Protein AF-A0A954ZUQ9-F1 (afdb_monomer_lite)

Sequence (130 aa):
MTDVESPVKQCQLCGYDMTDRDGGETCPECGSALDTRPDDQRYLQAGFIAKVLLVWAIALQILLPPVAILLAFAAAFQLAKRHDTSQYRLSYRARRDRKHANYLAFIWFVIFVAMVVISEMWPNWQFWLD

Radius of gyration: 20.44 Å; chains: 1; bounding box: 51×24×58 Å

Structure (mmCIF, N/CA/C/O backbone):
data_AF-A0A954ZUQ9-F1
#
_entry.id   AF-A0A954ZUQ9-F1
#
loop_
_atom_site.group_PDB
_atom_site.id
_atom_site.type_symbol
_atom_site.label_atom_id
_atom_site.label_alt_id
_atom_site.label_comp_id
_atom_site.label_asym_id
_atom_site.label_entity_id
_atom_site.label_seq_id
_atom_site.pdbx_PDB_ins_code
_atom_site.Cartn_x
_atom_site.Cartn_y
_atom_site.Cartn_z
_atom_site.occupancy
_atom_site.B_iso_or_equiv
_atom_site.auth_seq_id
_atom_site.auth_comp_id
_atom_site.auth_asym_id
_atom_site.auth_atom_id
_atom_site.pdbx_PDB_model_num
ATOM 1 N N . MET A 1 1 ? -5.764 15.227 31.696 1.00 36.53 1 MET A N 1
ATOM 2 C CA . MET A 1 1 ? -6.942 15.431 30.832 1.00 36.53 1 MET A CA 1
ATOM 3 C C . MET A 1 1 ? -6.968 14.274 29.862 1.00 36.53 1 MET A C 1
ATOM 5 O O . MET A 1 1 ? -6.094 14.192 29.017 1.00 36.53 1 MET A O 1
ATOM 9 N N . THR A 1 2 ? -7.847 13.304 30.095 1.00 42.28 2 THR A N 1
ATOM 10 C CA . THR A 1 2 ? -8.118 12.241 29.127 1.00 42.28 2 THR A CA 1
ATOM 11 C C . THR A 1 2 ? -8.885 12.883 27.983 1.00 42.28 2 THR A C 1
ATOM 13 O O . THR A 1 2 ? -10.032 13.283 28.186 1.00 42.28 2 THR A O 1
ATOM 16 N N . ASP A 1 3 ? -8.243 13.050 26.829 1.00 45.09 3 ASP A N 1
ATOM 17 C CA . ASP A 1 3 ? -8.946 13.371 25.593 1.00 45.09 3 ASP A CA 1
ATOM 18 C C . ASP A 1 3 ? -9.994 12.276 25.386 1.00 45.09 3 ASP A C 1
ATOM 20 O O . ASP A 1 3 ? -9.664 11.117 25.132 1.00 45.09 3 ASP A O 1
ATOM 24 N N . VAL A 1 4 ? -11.265 12.617 25.600 1.00 55.81 4 VAL A N 1
ATOM 25 C CA . VAL A 1 4 ? -12.377 11.758 25.202 1.00 55.81 4 VAL A CA 1
ATOM 26 C C . VAL A 1 4 ? -12.394 11.839 23.684 1.00 55.81 4 VAL A C 1
ATOM 28 O O . VAL A 1 4 ? -12.982 12.750 23.106 1.00 55.81 4 VAL A O 1
ATOM 31 N N . GLU A 1 5 ? -11.633 10.948 23.052 1.00 56.12 5 GLU A N 1
ATOM 32 C CA . GLU A 1 5 ? -11.598 10.794 21.606 1.00 56.12 5 GLU A CA 1
ATOM 33 C C . GLU A 1 5 ? -13.044 10.581 21.145 1.00 56.12 5 GLU A C 1
ATOM 35 O O . GLU A 1 5 ? -13.707 9.622 21.544 1.00 56.12 5 GLU A O 1
ATOM 40 N N . SER A 1 6 ? -13.575 11.565 20.413 1.00 62.16 6 SER A N 1
ATOM 41 C CA . SER A 1 6 ? -14.966 11.561 19.960 1.00 62.16 6 SER A CA 1
ATOM 42 C C . SER A 1 6 ? -15.249 10.246 19.225 1.00 62.16 6 SER A C 1
ATOM 44 O O . SER A 1 6 ? -14.444 9.861 18.369 1.00 62.16 6 SER A O 1
ATOM 46 N N . PRO A 1 7 ? -16.352 9.539 19.541 1.00 64.75 7 PRO A N 1
ATOM 47 C CA . PRO A 1 7 ? -16.636 8.244 18.941 1.00 64.75 7 PRO A CA 1
ATOM 48 C C . PRO A 1 7 ? -16.678 8.382 17.423 1.00 64.75 7 PRO A C 1
ATOM 50 O O . PRO A 1 7 ? -17.323 9.285 16.881 1.00 64.75 7 PRO A O 1
ATOM 53 N N . VAL A 1 8 ? -15.971 7.493 16.722 1.00 68.75 8 VAL A N 1
ATOM 54 C CA . VAL A 1 8 ? -15.874 7.611 15.271 1.00 68.75 8 VAL A CA 1
ATOM 55 C C . VAL A 1 8 ? -17.210 7.248 14.634 1.00 68.75 8 VAL A C 1
ATOM 57 O O . VAL A 1 8 ? -17.636 6.097 14.619 1.00 68.75 8 VAL A O 1
ATOM 60 N N . LYS A 1 9 ? -17.851 8.257 14.054 1.00 79.12 9 LYS A N 1
ATOM 61 C CA . LYS A 1 9 ? -19.208 8.204 13.505 1.00 79.12 9 LYS A CA 1
ATOM 62 C C . LYS A 1 9 ? -19.273 7.778 12.032 1.00 79.12 9 LYS A C 1
ATOM 64 O O . LYS A 1 9 ? -20.207 8.121 11.330 1.00 79.12 9 LYS A O 1
ATOM 69 N N . GLN A 1 10 ? -18.292 7.029 11.532 1.00 85.12 10 GLN A N 1
ATOM 70 C CA . GLN A 1 10 ? -18.301 6.501 10.158 1.00 85.12 10 GLN A CA 1
ATOM 71 C C . GLN A 1 10 ? -18.295 4.979 10.146 1.00 85.12 10 GLN A C 1
ATOM 73 O O . GLN A 1 10 ? -17.545 4.341 10.894 1.00 85.12 10 GLN A O 1
ATOM 78 N N . CYS A 1 11 ? -19.066 4.398 9.225 1.00 85.56 11 CYS A N 1
ATOM 79 C CA . CYS A 1 11 ? -19.059 2.964 8.992 1.00 85.56 11 CYS A CA 1
ATOM 80 C C . CYS A 1 11 ? -17.670 2.486 8.534 1.00 85.56 11 CYS A C 1
ATOM 82 O O . CYS A 1 11 ? -17.134 2.918 7.514 1.00 85.56 11 CYS A O 1
ATOM 84 N N . GLN A 1 12 ? -17.116 1.517 9.257 1.00 84.38 12 GLN A N 1
ATOM 85 C CA . GLN A 1 12 ? -15.822 0.887 8.974 1.00 84.38 12 GLN A CA 1
ATOM 86 C C . GLN A 1 12 ? -15.745 0.131 7.633 1.00 84.38 12 GLN A C 1
ATOM 88 O O . GLN A 1 12 ? -14.654 -0.109 7.114 1.00 84.38 12 GLN A O 1
ATOM 93 N N . LEU A 1 13 ? -16.889 -0.262 7.062 1.00 84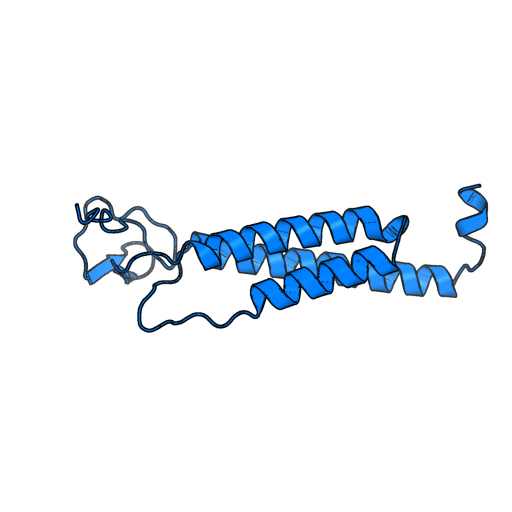.75 13 LEU A N 1
ATOM 94 C CA . LEU A 1 13 ? -16.955 -1.098 5.860 1.00 84.75 13 LEU A CA 1
ATOM 95 C C . LEU A 1 13 ? -17.196 -0.305 4.576 1.00 84.75 13 LEU A C 1
ATOM 97 O O . LEU A 1 13 ? -16.467 -0.520 3.608 1.00 84.75 13 LEU A O 1
ATOM 101 N N . CYS A 1 14 ? -18.192 0.582 4.560 1.00 85.56 14 CYS A N 1
ATOM 102 C CA . CYS A 1 14 ? -18.561 1.360 3.372 1.00 85.56 14 CYS A CA 1
ATOM 103 C C . CYS A 1 14 ? -18.183 2.846 3.463 1.00 85.56 14 CYS A C 1
ATOM 105 O O . CYS A 1 14 ? -18.166 3.524 2.440 1.00 85.56 14 CYS A O 1
ATOM 107 N N . GLY A 1 15 ? -17.863 3.356 4.657 1.00 83.38 15 GLY A N 1
ATOM 108 C CA . GLY A 1 15 ? -17.564 4.773 4.868 1.00 83.38 15 GLY A CA 1
ATOM 109 C C . GLY A 1 15 ? -18.792 5.683 4.961 1.00 83.38 15 GLY A C 1
ATOM 110 O O . GLY A 1 15 ? -18.613 6.896 4.961 1.00 83.38 15 GLY A O 1
ATOM 111 N N . TYR A 1 16 ? -20.009 5.126 5.039 1.00 85.38 16 TYR A N 1
ATOM 112 C CA . TYR A 1 16 ? -21.234 5.905 5.248 1.00 85.38 16 TYR A CA 1
ATOM 113 C C . TYR A 1 16 ? -21.173 6.691 6.563 1.00 85.38 16 TYR A C 1
ATOM 115 O O . TYR A 1 16 ? -20.667 6.182 7.573 1.00 85.38 16 TYR A O 1
ATOM 123 N N . ASP A 1 17 ? -21.689 7.917 6.534 1.00 85.62 17 ASP A N 1
ATOM 124 C CA . ASP A 1 17 ? -21.750 8.799 7.694 1.00 85.62 17 ASP A CA 1
ATOM 125 C C . ASP A 1 17 ? -22.881 8.362 8.635 1.00 85.62 17 ASP A C 1
ATOM 127 O O . ASP A 1 17 ? -24.050 8.321 8.270 1.00 85.62 17 ASP A O 1
ATOM 131 N N . MET A 1 18 ? -22.510 7.977 9.848 1.00 83.81 18 MET A N 1
ATOM 132 C CA . MET A 1 18 ? -23.382 7.457 10.900 1.00 83.81 18 MET A CA 1
ATOM 133 C C . MET A 1 18 ? -23.434 8.457 12.065 1.00 83.81 18 MET A C 1
ATOM 135 O O . MET A 1 18 ? -23.588 8.063 13.217 1.00 83.81 18 MET A O 1
ATOM 139 N N . THR A 1 19 ? -23.254 9.752 11.787 1.00 83.94 19 THR A N 1
ATOM 140 C CA . THR A 1 19 ? -23.228 10.815 12.803 1.00 83.94 19 THR A CA 1
ATOM 141 C C . THR A 1 19 ? -24.488 10.895 13.649 1.00 83.94 19 THR A C 1
ATOM 143 O O . THR A 1 19 ? -24.376 11.180 14.845 1.00 83.94 19 THR A O 1
ATOM 146 N N . ASP A 1 20 ? -25.632 10.554 13.067 1.00 82.56 20 ASP A N 1
ATOM 147 C CA . ASP A 1 20 ? -26.941 10.553 13.726 1.00 82.56 20 ASP A CA 1
ATOM 148 C C . ASP A 1 20 ? -27.291 9.216 14.402 1.00 82.56 20 ASP A C 1
ATOM 150 O O . ASP A 1 20 ? -28.422 9.034 14.844 1.00 82.56 20 ASP A O 1
ATOM 154 N N . ARG A 1 21 ? -26.351 8.261 14.454 1.00 77.44 21 ARG A N 1
ATOM 155 C CA . ARG A 1 21 ? -26.581 6.896 14.946 1.00 77.44 21 ARG A CA 1
ATOM 156 C C . ARG A 1 21 ? -25.721 6.556 16.153 1.00 77.44 21 ARG A C 1
ATOM 158 O O . 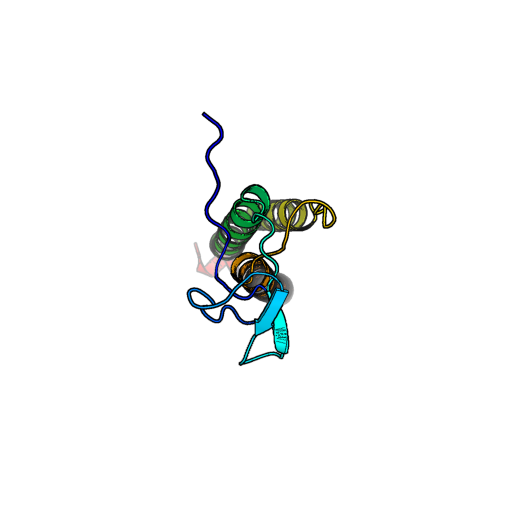ARG A 1 21 ? -24.576 7.001 16.268 1.00 77.44 21 ARG A O 1
ATOM 165 N N . ASP A 1 22 ? -26.269 5.709 17.016 1.00 79.06 22 ASP A N 1
ATOM 166 C CA . ASP A 1 22 ? -25.584 5.224 18.209 1.00 79.06 22 ASP A CA 1
ATOM 167 C C . ASP A 1 22 ? -24.703 3.995 17.926 1.00 79.06 22 ASP A C 1
ATOM 169 O O . ASP A 1 22 ? -24.844 3.275 16.931 1.00 79.06 22 ASP A O 1
ATOM 173 N N . GLY A 1 23 ? -23.738 3.754 18.819 1.00 76.81 23 GLY A N 1
ATOM 174 C CA . GLY A 1 23 ? -22.841 2.601 18.736 1.00 76.81 23 GLY A CA 1
ATOM 175 C C . GLY A 1 23 ? -23.609 1.277 18.735 1.00 76.81 23 GLY A C 1
ATOM 176 O O . GLY A 1 23 ? -24.500 1.069 19.553 1.00 76.81 23 GLY A O 1
ATOM 177 N N . GLY A 1 24 ? -23.251 0.366 17.826 1.00 75.94 24 GLY A N 1
ATOM 178 C CA . GLY A 1 24 ? -23.944 -0.913 17.645 1.00 75.94 24 GLY A CA 1
ATOM 179 C C . GLY A 1 24 ? -25.119 -0.882 16.663 1.00 75.94 24 GLY A C 1
ATOM 180 O O . GLY A 1 24 ? -25.545 -1.952 16.224 1.00 75.94 24 GLY A O 1
ATOM 181 N N . GLU A 1 25 ? -25.597 0.293 16.237 1.00 84.31 25 GLU A N 1
ATOM 182 C CA . GLU A 1 25 ? -26.607 0.365 15.180 1.00 84.31 25 GLU A CA 1
ATOM 183 C C . GLU A 1 25 ? -26.068 -0.156 13.844 1.00 84.31 25 GLU A C 1
ATOM 185 O O . GLU A 1 25 ? -24.890 -0.013 13.504 1.00 84.31 25 GLU A O 1
ATOM 190 N N . THR A 1 26 ? -26.943 -0.777 13.057 1.00 87.75 26 THR A N 1
ATOM 191 C CA . THR A 1 26 ? -26.586 -1.305 11.741 1.00 87.75 26 THR A CA 1
ATOM 192 C C . THR A 1 26 ? -26.465 -0.176 10.726 1.00 87.75 26 THR A C 1
ATOM 194 O O . THR A 1 26 ? -27.238 0.778 10.727 1.00 87.75 26 THR A O 1
ATOM 197 N N . CYS A 1 27 ? -25.478 -0.262 9.839 1.00 87.56 27 CYS A N 1
ATOM 198 C CA . CYS A 1 27 ? -25.320 0.680 8.741 1.00 87.56 27 CYS A CA 1
ATOM 199 C C . CYS A 1 27 ? -26.445 0.488 7.709 1.00 87.56 27 CYS A C 1
ATOM 201 O O . CYS A 1 27 ? -26.680 -0.652 7.308 1.00 87.56 27 CYS A O 1
ATOM 203 N N . PRO A 1 28 ? -27.114 1.556 7.235 1.00 86.25 28 PRO A N 1
ATOM 204 C CA . PRO A 1 28 ? -28.225 1.421 6.289 1.00 86.25 28 PRO A CA 1
ATOM 205 C C . PRO A 1 28 ? -27.773 0.940 4.903 1.00 86.25 28 PRO A C 1
ATOM 207 O O . PRO A 1 28 ? -28.542 0.298 4.201 1.00 86.25 28 PRO A O 1
ATOM 210 N N . GLU A 1 29 ? -26.520 1.211 4.532 1.00 88.44 29 GLU A N 1
ATOM 211 C CA . GLU A 1 29 ? -25.957 0.850 3.225 1.00 88.44 29 GLU A CA 1
ATOM 212 C C . GLU A 1 29 ? -25.492 -0.609 3.158 1.00 88.44 29 GLU A C 1
ATOM 214 O O . GLU A 1 29 ? -25.708 -1.303 2.169 1.00 88.44 29 GLU A O 1
ATOM 219 N N . CYS A 1 30 ? -24.806 -1.089 4.200 1.00 87.75 30 CYS A N 1
ATOM 220 C CA . CYS A 1 30 ? -24.137 -2.394 4.171 1.00 87.75 30 CYS A CA 1
ATOM 221 C C . CYS A 1 30 ? -24.557 -3.350 5.294 1.00 87.75 30 CYS A C 1
ATOM 223 O O . CYS A 1 30 ? -24.031 -4.458 5.374 1.00 87.75 30 CYS A O 1
ATOM 225 N N . GLY A 1 31 ? -25.457 -2.929 6.188 1.00 85.88 31 GLY A N 1
ATOM 226 C CA . GLY A 1 31 ? -25.987 -3.740 7.287 1.00 85.88 31 GLY A CA 1
ATOM 227 C C . GLY A 1 31 ? -25.014 -4.006 8.439 1.00 85.88 31 GLY A C 1
ATOM 228 O O . GLY A 1 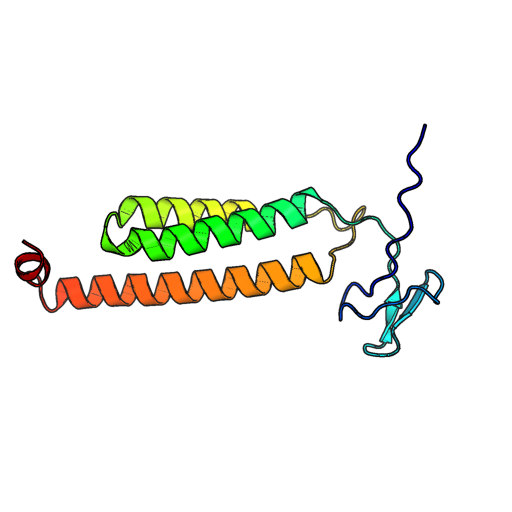31 ? -25.394 -4.627 9.428 1.00 85.88 31 GLY A O 1
ATOM 229 N N . SER A 1 32 ? -23.760 -3.552 8.359 1.00 86.69 32 SER A N 1
ATOM 230 C CA . SER A 1 32 ? -22.771 -3.827 9.404 1.00 86.69 32 SER A CA 1
ATOM 231 C C . SER A 1 32 ? -23.018 -3.008 10.666 1.00 86.69 32 SER A C 1
ATOM 233 O O . SER A 1 32 ? -23.256 -1.806 10.552 1.00 86.69 32 SER A O 1
ATOM 235 N N . ALA A 1 33 ? -22.855 -3.607 11.845 1.00 84.94 33 ALA A N 1
ATOM 236 C CA . ALA A 1 33 ? -22.892 -2.879 13.113 1.00 84.94 33 ALA A CA 1
ATOM 237 C C . ALA A 1 33 ? -21.803 -1.790 13.183 1.00 84.94 33 ALA A C 1
ATOM 239 O O . ALA A 1 33 ? -20.666 -1.996 12.731 1.00 84.94 33 ALA A O 1
ATOM 240 N N . LEU A 1 34 ? -22.162 -0.633 13.743 1.00 82.81 34 LEU A N 1
ATOM 241 C CA . LEU A 1 34 ? -21.248 0.475 13.982 1.00 82.81 34 LEU A CA 1
ATOM 242 C C . LEU A 1 34 ? -20.241 0.097 15.068 1.00 82.81 34 LEU A C 1
ATOM 244 O O . LEU A 1 34 ? -20.607 -0.116 16.222 1.00 82.81 34 LEU A O 1
ATOM 248 N N . ASP A 1 35 ? -18.969 0.055 14.683 1.00 80.94 35 ASP A N 1
ATOM 249 C CA . ASP A 1 35 ? -17.851 -0.102 15.606 1.00 80.94 35 ASP A CA 1
ATOM 250 C C . ASP A 1 35 ? -17.313 1.280 15.987 1.00 80.94 35 ASP A C 1
ATOM 252 O O . ASP A 1 35 ? -16.792 2.015 15.136 1.00 80.94 35 ASP A O 1
ATOM 256 N N . THR A 1 36 ? -17.479 1.620 17.264 1.00 81.50 36 THR A N 1
ATOM 257 C CA . THR A 1 36 ? -17.073 2.893 17.868 1.00 81.50 36 THR A CA 1
ATOM 258 C C . THR A 1 36 ? -15.658 2.858 18.442 1.00 81.50 36 THR A C 1
ATOM 260 O O . THR A 1 36 ? -15.222 3.860 19.010 1.00 81.50 36 THR A O 1
ATOM 263 N N . ARG A 1 37 ? -14.929 1.735 18.318 1.00 82.56 37 ARG A N 1
ATOM 264 C CA . ARG A 1 37 ? -13.528 1.654 18.753 1.00 82.56 37 ARG A CA 1
ATOM 265 C C . ARG A 1 37 ? -12.673 2.714 18.042 1.00 82.56 37 ARG A C 1
ATOM 267 O O . ARG A 1 37 ? -12.962 3.066 16.897 1.00 82.56 37 ARG A O 1
ATOM 274 N N . PRO A 1 38 ? -11.613 3.222 18.687 1.00 81.81 38 PRO A N 1
ATOM 275 C CA . PRO A 1 38 ? -10.730 4.194 18.058 1.00 81.81 38 PRO A CA 1
ATOM 276 C C . PRO A 1 38 ? -9.980 3.580 16.866 1.00 81.81 38 PRO A C 1
ATOM 278 O O . PRO A 1 38 ? -9.705 2.374 16.816 1.00 81.81 38 PRO A O 1
ATOM 281 N N . ASP A 1 39 ? -9.652 4.431 15.894 1.00 80.50 39 ASP A N 1
ATOM 282 C CA . ASP A 1 39 ? -8.837 4.061 14.738 1.00 80.50 39 ASP A CA 1
ATOM 283 C C . ASP A 1 39 ? -7.351 4.089 15.109 1.00 80.50 39 ASP A C 1
ATOM 285 O O . ASP A 1 39 ? -6.858 5.061 15.679 1.00 80.50 39 ASP A O 1
ATOM 289 N N . ASP A 1 40 ? -6.591 3.064 14.721 1.00 83.81 40 ASP A N 1
ATOM 290 C CA . ASP A 1 40 ? -5.141 3.099 14.919 1.00 83.81 40 ASP A CA 1
ATOM 291 C C . ASP A 1 40 ? -4.472 4.019 13.877 1.00 83.81 40 ASP A C 1
ATOM 293 O O . ASP A 1 40 ? -4.303 3.681 12.695 1.00 83.81 40 ASP A O 1
ATOM 297 N N . GLN A 1 41 ? -4.057 5.203 14.335 1.00 83.00 41 GLN A N 1
ATOM 298 C CA . GLN A 1 41 ? -3.367 6.202 13.517 1.00 83.00 41 GLN A CA 1
ATOM 299 C C . GLN A 1 41 ? -2.078 5.671 12.875 1.00 83.00 41 GLN A C 1
ATOM 301 O O . GLN A 1 41 ? -1.727 6.092 11.768 1.00 83.00 41 GLN A O 1
ATOM 306 N N . ARG A 1 42 ? -1.382 4.718 13.511 1.00 82.88 42 ARG A N 1
ATOM 307 C CA . ARG A 1 42 ? -0.146 4.139 12.963 1.00 82.88 42 ARG A CA 1
ATOM 308 C C . ARG A 1 42 ? -0.428 3.360 11.681 1.00 82.88 42 ARG A C 1
ATOM 310 O O . ARG A 1 42 ? 0.384 3.401 10.757 1.00 82.88 42 ARG A O 1
ATOM 317 N N . TYR A 1 43 ? -1.588 2.707 11.577 1.00 78.12 43 TYR A N 1
ATOM 318 C CA . TYR A 1 43 ? -1.993 1.999 10.356 1.00 78.12 43 TYR A CA 1
ATOM 319 C C . TYR A 1 43 ? -2.381 2.937 9.226 1.00 78.12 43 TYR A C 1
ATOM 321 O O . TYR A 1 43 ? -2.042 2.672 8.071 1.00 78.12 43 TYR A O 1
ATOM 329 N N . LEU A 1 44 ? -3.054 4.042 9.549 1.00 83.38 44 LEU A N 1
ATOM 330 C CA . LEU A 1 44 ? -3.354 5.087 8.572 1.00 83.38 44 LEU A CA 1
ATOM 331 C C . LEU A 1 44 ? -2.061 5.672 7.991 1.00 83.38 44 LEU A C 1
ATOM 333 O O . LEU A 1 44 ? -1.915 5.766 6.770 1.00 83.38 44 LEU A O 1
ATOM 337 N N . GLN A 1 45 ? -1.089 5.982 8.852 1.00 87.12 45 GLN A N 1
ATOM 338 C CA . GLN A 1 45 ? 0.224 6.468 8.428 1.00 87.12 45 GLN A CA 1
ATOM 339 C C . GLN A 1 45 ? 0.985 5.424 7.602 1.00 87.12 45 GLN A C 1
ATOM 341 O O . GLN A 1 45 ? 1.522 5.762 6.549 1.00 87.12 45 GLN A O 1
ATOM 346 N N . ALA A 1 46 ? 0.989 4.152 8.015 1.00 86.75 46 ALA A N 1
ATOM 347 C CA . ALA A 1 46 ? 1.649 3.080 7.269 1.00 86.75 46 ALA A CA 1
ATOM 348 C C . ALA A 1 46 ? 1.064 2.906 5.856 1.00 86.75 46 ALA A C 1
ATOM 350 O O . ALA A 1 46 ? 1.821 2.760 4.896 1.00 86.75 46 ALA A O 1
ATOM 351 N N . GLY A 1 47 ? -0.265 2.975 5.709 1.00 85.75 47 GLY A N 1
ATOM 352 C CA . GLY A 1 47 ? -0.934 2.914 4.407 1.00 85.75 47 GLY A CA 1
ATOM 353 C C . GLY A 1 47 ? -0.574 4.091 3.498 1.00 85.75 47 GLY A C 1
ATOM 354 O O . GLY A 1 47 ? -0.300 3.894 2.314 1.00 85.75 47 GLY A O 1
ATOM 355 N N . PHE A 1 48 ? -0.517 5.307 4.047 1.00 88.88 48 PHE A N 1
ATOM 356 C CA . PHE A 1 48 ? -0.098 6.495 3.302 1.00 88.88 48 PHE A CA 1
ATOM 357 C C . PHE A 1 48 ? 1.371 6.410 2.864 1.00 88.88 48 PHE A C 1
ATOM 359 O O . PHE A 1 48 ? 1.668 6.577 1.681 1.00 88.88 48 PHE A O 1
ATOM 366 N N . ILE A 1 49 ? 2.276 6.072 3.787 1.00 90.62 49 ILE A N 1
ATOM 367 C CA . ILE A 1 49 ? 3.710 5.920 3.507 1.00 90.62 49 ILE A CA 1
ATOM 368 C C . ILE A 1 49 ? 3.937 4.846 2.440 1.00 90.62 49 ILE A C 1
ATOM 370 O O . ILE A 1 49 ? 4.680 5.084 1.492 1.00 90.62 49 ILE A O 1
ATOM 374 N N . ALA A 1 50 ? 3.268 3.693 2.538 1.00 90.69 50 ALA A N 1
ATOM 375 C CA . ALA A 1 50 ? 3.407 2.619 1.557 1.00 90.69 50 ALA A CA 1
ATOM 376 C C . ALA A 1 50 ? 3.015 3.063 0.138 1.00 90.69 50 ALA A C 1
ATOM 378 O O . ALA A 1 50 ? 3.717 2.741 -0.818 1.00 90.69 50 ALA A O 1
ATOM 379 N N . LYS A 1 51 ? 1.940 3.849 -0.015 1.00 91.00 51 LYS A N 1
ATOM 380 C CA . LYS A 1 51 ? 1.571 4.422 -1.320 1.00 91.00 51 LYS A CA 1
ATOM 381 C C . LYS A 1 51 ? 2.639 5.363 -1.853 1.00 91.00 51 LYS A C 1
ATOM 383 O O . LYS A 1 51 ? 2.993 5.262 -3.021 1.00 91.00 51 LYS A O 1
ATOM 388 N N . VAL A 1 52 ? 3.137 6.269 -1.011 1.00 93.06 52 VAL A N 1
ATOM 389 C CA . VAL A 1 52 ? 4.175 7.232 -1.402 1.00 93.06 52 VAL A CA 1
ATOM 390 C C . VAL A 1 52 ? 5.433 6.493 -1.859 1.00 93.06 52 VAL A C 1
ATOM 392 O O . VAL A 1 52 ? 5.958 6.799 -2.925 1.00 93.06 52 VAL A O 1
ATOM 395 N N . LEU A 1 53 ? 5.866 5.473 -1.113 1.00 92.44 53 LEU A N 1
ATOM 396 C CA . LEU A 1 53 ? 7.005 4.629 -1.483 1.00 92.44 53 LEU A CA 1
ATOM 397 C C . LEU A 1 53 ? 6.793 3.923 -2.828 1.00 92.44 53 LEU A C 1
ATOM 399 O O . LEU A 1 53 ? 7.704 3.914 -3.646 1.00 92.44 53 LEU A O 1
ATOM 403 N N . LEU A 1 54 ? 5.600 3.378 -3.087 1.00 91.94 54 LEU A N 1
ATOM 404 C CA . LEU A 1 54 ? 5.289 2.721 -4.363 1.00 91.94 54 LEU A CA 1
ATOM 405 C C . LEU A 1 54 ? 5.240 3.700 -5.541 1.00 91.94 54 LEU A C 1
ATOM 407 O O . LEU A 1 54 ? 5.720 3.372 -6.621 1.00 91.94 54 LEU A O 1
ATOM 411 N N . VAL A 1 55 ? 4.708 4.910 -5.346 1.00 94.00 55 VAL A N 1
ATOM 412 C CA . VAL A 1 55 ? 4.739 5.960 -6.378 1.00 94.00 55 VAL A CA 1
ATOM 413 C C . VAL A 1 55 ? 6.184 6.328 -6.718 1.00 94.00 55 VAL A C 1
ATOM 415 O O . VAL A 1 55 ? 6.540 6.386 -7.894 1.00 94.00 55 VAL A O 1
ATOM 418 N N . TRP A 1 56 ? 7.036 6.501 -5.704 1.00 93.62 56 TRP A N 1
ATOM 419 C CA . TRP A 1 56 ? 8.465 6.739 -5.913 1.00 93.62 56 TRP A CA 1
ATOM 420 C C . TRP A 1 56 ? 9.172 5.552 -6.571 1.00 93.62 56 TRP A C 1
ATOM 422 O O . TRP A 1 56 ? 10.007 5.767 -7.445 1.00 93.62 56 TRP A O 1
ATOM 432 N N . ALA A 1 57 ? 8.815 4.316 -6.214 1.00 91.88 57 ALA A N 1
ATOM 433 C CA . ALA A 1 57 ? 9.356 3.118 -6.849 1.00 91.88 57 ALA A CA 1
ATOM 434 C C . ALA A 1 57 ? 9.035 3.086 -8.350 1.00 91.88 57 ALA A C 1
ATOM 436 O O . ALA A 1 57 ? 9.922 2.822 -9.152 1.00 91.88 57 ALA A O 1
ATOM 437 N N . ILE A 1 58 ? 7.800 3.419 -8.744 1.00 91.81 58 ILE A N 1
ATOM 438 C CA . ILE A 1 58 ? 7.397 3.507 -10.157 1.00 91.81 58 ILE A CA 1
ATOM 439 C C . ILE A 1 58 ? 8.181 4.607 -10.882 1.00 91.81 58 ILE A C 1
ATOM 441 O O . ILE A 1 58 ? 8.717 4.358 -11.959 1.00 91.81 58 ILE A O 1
ATOM 445 N N . ALA A 1 59 ? 8.284 5.802 -10.294 1.00 91.94 59 ALA A N 1
ATOM 446 C CA . ALA A 1 59 ? 8.976 6.931 -10.916 1.00 91.94 59 ALA A CA 1
ATOM 447 C C . ALA A 1 59 ? 10.484 6.680 -11.099 1.00 91.94 59 ALA A C 1
ATOM 449 O O . ALA A 1 59 ? 11.057 7.037 -12.126 1.00 91.94 59 ALA A O 1
ATOM 450 N N . LEU A 1 60 ? 11.129 6.048 -10.114 1.00 91.69 60 LEU A N 1
ATOM 451 C CA . LEU A 1 60 ? 12.571 5.794 -10.121 1.00 91.69 60 LEU A CA 1
ATOM 452 C C . LEU A 1 60 ? 12.964 4.501 -10.840 1.00 91.69 60 LEU A C 1
ATOM 454 O O . LEU A 1 60 ? 14.152 4.294 -11.069 1.00 91.69 60 LEU A O 1
ATOM 458 N N . GLN A 1 61 ? 12.007 3.652 -11.223 1.00 88.25 61 GLN A N 1
ATOM 459 C CA . GLN A 1 61 ? 12.272 2.355 -11.853 1.00 88.25 61 GLN A CA 1
ATOM 460 C C . GLN A 1 61 ? 13.143 2.466 -13.112 1.00 88.25 61 GLN A C 1
ATOM 462 O O . GLN A 1 61 ? 13.961 1.583 -13.359 1.00 88.25 61 GLN A O 1
ATOM 467 N N . ILE A 1 62 ? 12.981 3.546 -13.884 1.00 85.12 62 ILE A N 1
ATOM 468 C CA . ILE A 1 62 ? 13.709 3.767 -15.141 1.00 85.12 62 ILE A CA 1
ATOM 469 C C . ILE A 1 62 ? 15.146 4.235 -14.883 1.00 85.12 62 ILE A C 1
ATOM 471 O O . ILE A 1 62 ? 16.072 3.772 -15.538 1.00 85.12 62 ILE A O 1
ATOM 475 N N . LEU A 1 63 ? 15.331 5.141 -13.920 1.00 87.25 63 LEU A N 1
ATOM 476 C CA . LEU A 1 63 ? 16.623 5.768 -13.625 1.00 87.25 63 LEU A CA 1
ATOM 477 C C . LEU A 1 63 ? 17.503 4.894 -12.726 1.00 87.25 63 LEU A C 1
ATOM 479 O O . LEU A 1 63 ? 18.710 4.813 -12.919 1.00 87.25 63 LEU A O 1
ATOM 483 N N . LEU A 1 64 ? 16.905 4.274 -11.707 1.00 89.44 64 LEU A N 1
ATOM 484 C CA . LEU A 1 64 ? 17.604 3.559 -10.640 1.00 89.44 64 LEU A CA 1
ATOM 485 C C . LEU A 1 64 ? 16.815 2.297 -10.233 1.00 89.44 64 LEU A C 1
ATOM 487 O O . LEU A 1 64 ? 16.226 2.257 -9.144 1.00 89.44 64 LEU A O 1
ATOM 491 N N . PRO A 1 65 ? 16.833 1.229 -11.057 1.00 86.81 65 PRO A N 1
ATOM 492 C CA . PRO A 1 65 ? 16.120 -0.017 -10.767 1.00 86.81 65 PRO A CA 1
ATOM 493 C C . PRO A 1 65 ? 16.400 -0.611 -9.370 1.00 86.81 65 PRO A C 1
ATOM 495 O O . PRO A 1 65 ? 15.443 -1.014 -8.703 1.00 86.81 65 PRO A O 1
ATOM 498 N N . PRO A 1 66 ? 17.652 -0.631 -8.852 1.00 90.38 66 PRO A N 1
ATOM 499 C CA . PRO A 1 66 ? 17.925 -1.167 -7.516 1.00 90.38 66 PRO A CA 1
ATOM 500 C C . PRO A 1 66 ? 17.221 -0.381 -6.405 1.00 90.38 66 PRO A C 1
ATOM 502 O O . PRO A 1 66 ? 16.726 -0.965 -5.441 1.00 90.38 66 PRO A O 1
ATOM 505 N N . VAL A 1 67 ? 17.137 0.945 -6.548 1.00 91.62 67 VAL A N 1
ATOM 506 C CA . VAL A 1 67 ? 16.482 1.821 -5.566 1.00 91.62 67 VAL A CA 1
ATOM 507 C C . VAL A 1 67 ? 14.973 1.586 -5.574 1.00 91.62 67 VAL A C 1
ATOM 509 O O . VAL A 1 67 ? 14.367 1.477 -4.509 1.00 91.62 67 VAL A O 1
ATOM 512 N N . ALA A 1 68 ? 14.369 1.435 -6.754 1.00 90.50 68 ALA A N 1
ATOM 513 C CA . ALA A 1 68 ? 12.945 1.136 -6.884 1.00 90.50 68 ALA A CA 1
ATOM 514 C C . ALA A 1 68 ? 12.554 -0.185 -6.196 1.00 90.50 68 ALA A C 1
ATOM 516 O O . ALA A 1 68 ? 11.558 -0.229 -5.472 1.00 90.50 68 ALA A O 1
ATOM 517 N N . ILE A 1 69 ? 13.378 -1.231 -6.336 1.00 91.12 69 ILE A N 1
ATOM 518 C CA . ILE A 1 69 ? 13.173 -2.517 -5.653 1.00 91.12 69 ILE A CA 1
ATOM 519 C C . ILE A 1 69 ? 13.190 -2.334 -4.128 1.00 91.12 69 ILE A C 1
ATOM 521 O O . ILE A 1 69 ? 12.285 -2.810 -3.440 1.00 91.12 69 ILE A O 1
ATOM 525 N N . LEU A 1 70 ? 14.174 -1.607 -3.585 1.00 94.25 70 LEU A N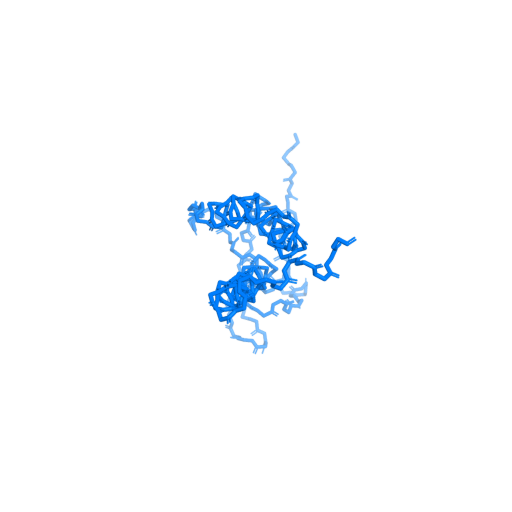 1
ATOM 526 C CA . LEU A 1 70 ? 14.260 -1.345 -2.142 1.00 94.25 70 LEU A CA 1
ATOM 527 C C . LEU A 1 70 ? 13.028 -0.594 -1.614 1.00 94.25 70 LEU A C 1
ATOM 529 O O . LEU A 1 70 ? 12.510 -0.933 -0.548 1.00 94.25 70 LEU A O 1
ATOM 533 N N . LEU A 1 71 ? 12.524 0.386 -2.368 1.00 93.06 71 LEU A N 1
ATOM 534 C CA . LEU A 1 71 ? 11.312 1.130 -2.014 1.00 93.06 71 LEU A CA 1
ATOM 535 C C . LEU A 1 71 ? 10.065 0.234 -2.012 1.00 93.06 71 LEU A C 1
ATOM 537 O O . LEU A 1 71 ? 9.250 0.326 -1.090 1.00 93.06 71 LEU A O 1
ATOM 541 N N . ALA A 1 72 ? 9.935 -0.666 -2.990 1.00 91.62 72 ALA A N 1
ATOM 542 C CA . ALA A 1 72 ? 8.838 -1.630 -3.046 1.00 91.62 72 ALA A CA 1
ATOM 543 C C . ALA A 1 72 ? 8.868 -2.601 -1.849 1.00 91.62 72 ALA A C 1
ATOM 545 O O . ALA A 1 72 ? 7.836 -2.825 -1.208 1.00 91.62 72 ALA A O 1
ATOM 546 N N . PHE A 1 73 ? 10.049 -3.109 -1.473 1.00 93.19 73 PHE A N 1
ATOM 547 C CA . PHE A 1 73 ? 10.208 -3.941 -0.274 1.00 93.19 73 PHE A CA 1
ATOM 548 C C . PHE A 1 73 ? 9.889 -3.176 1.016 1.00 93.19 73 PHE A C 1
ATOM 550 O O . PHE A 1 73 ? 9.189 -3.703 1.884 1.00 93.19 73 PHE A O 1
ATOM 557 N N . ALA A 1 74 ? 10.340 -1.925 1.140 1.00 92.62 74 ALA A N 1
ATOM 558 C CA . ALA A 1 74 ? 10.019 -1.081 2.289 1.00 92.62 74 ALA A CA 1
ATOM 559 C C . ALA A 1 74 ? 8.503 -0.839 2.415 1.00 92.62 74 ALA A C 1
ATOM 561 O O . ALA A 1 74 ? 7.952 -0.907 3.518 1.00 92.62 74 ALA A O 1
ATOM 562 N N . ALA A 1 75 ? 7.809 -0.624 1.292 1.00 91.88 75 ALA A N 1
ATOM 563 C CA . ALA A 1 75 ? 6.354 -0.493 1.262 1.00 91.88 75 ALA A CA 1
ATOM 564 C C . ALA A 1 75 ? 5.653 -1.787 1.710 1.00 91.88 75 ALA A C 1
ATOM 566 O O . ALA A 1 75 ? 4.748 -1.739 2.548 1.00 91.88 75 ALA A O 1
ATOM 567 N N . ALA A 1 76 ? 6.100 -2.945 1.213 1.00 89.94 76 ALA A N 1
ATOM 568 C CA . ALA A 1 76 ? 5.564 -4.246 1.609 1.00 89.94 76 ALA A CA 1
ATOM 569 C C . ALA A 1 76 ? 5.763 -4.513 3.110 1.00 89.94 76 ALA A C 1
ATOM 571 O O . ALA A 1 76 ? 4.827 -4.929 3.792 1.00 89.94 76 ALA A O 1
ATOM 572 N N . PHE A 1 77 ? 6.944 -4.199 3.650 1.00 91.38 77 PHE A N 1
ATOM 573 C CA . PHE A 1 77 ? 7.239 -4.357 5.075 1.00 91.38 77 PHE A CA 1
ATOM 574 C C . PHE A 1 77 ? 6.332 -3.488 5.959 1.00 91.38 77 PHE A C 1
ATOM 576 O O . PHE A 1 77 ? 5.824 -3.953 6.980 1.00 91.38 77 PHE A O 1
ATOM 583 N N . GLN A 1 78 ? 6.068 -2.242 5.552 1.00 88.62 78 GLN A N 1
ATOM 584 C CA . GLN A 1 78 ? 5.138 -1.362 6.270 1.00 88.62 78 GLN A CA 1
ATOM 585 C C . GLN A 1 78 ? 3.703 -1.902 6.248 1.00 88.62 78 GLN A C 1
ATOM 587 O O . GLN A 1 78 ? 3.014 -1.852 7.266 1.00 88.62 78 GLN A O 1
ATOM 592 N N . LEU A 1 79 ? 3.257 -2.459 5.118 1.00 86.06 79 LEU A N 1
ATOM 593 C CA . LEU A 1 79 ? 1.925 -3.059 4.992 1.00 86.06 79 LEU A CA 1
ATOM 594 C C . LEU A 1 79 ? 1.779 -4.368 5.783 1.00 86.06 79 LEU A C 1
ATOM 596 O O . LEU A 1 79 ? 0.672 -4.663 6.246 1.00 86.06 79 LEU A O 1
ATOM 600 N N . ALA A 1 80 ? 2.877 -5.114 5.948 1.00 85.44 80 ALA A N 1
ATOM 601 C CA . ALA A 1 80 ? 2.933 -6.408 6.626 1.00 85.44 80 ALA A CA 1
ATOM 602 C C . ALA A 1 80 ? 2.929 -6.319 8.163 1.00 85.44 80 ALA A C 1
ATOM 604 O O . ALA A 1 80 ? 2.728 -7.339 8.829 1.00 85.44 80 ALA A O 1
ATOM 605 N N . LYS A 1 81 ? 3.126 -5.128 8.750 1.00 83.44 81 LYS A N 1
ATOM 606 C CA . LYS A 1 81 ? 3.027 -4.942 10.207 1.00 83.44 81 LYS A CA 1
ATOM 607 C C . LYS A 1 81 ? 1.661 -5.424 10.722 1.00 83.44 81 LYS A C 1
ATOM 609 O O . LYS A 1 81 ? 0.611 -5.086 10.168 1.00 83.44 81 LYS A O 1
ATOM 614 N N . ARG A 1 82 ? 1.693 -6.270 11.761 1.00 73.75 82 ARG A N 1
ATOM 615 C CA . ARG A 1 82 ? 0.514 -6.950 12.323 1.00 73.75 82 ARG A CA 1
ATOM 616 C C . ARG A 1 82 ? -0.351 -6.007 13.144 1.00 73.75 82 ARG A C 1
ATOM 618 O O . ARG A 1 82 ? 0.109 -5.482 14.154 1.00 73.75 82 ARG A O 1
ATOM 625 N N . HIS A 1 83 ? -1.614 -5.896 12.740 1.00 70.50 83 HIS A N 1
ATOM 626 C CA . HIS A 1 83 ? -2.646 -5.123 13.425 1.00 70.50 83 HIS A CA 1
ATOM 627 C C . HIS A 1 83 ? -3.199 -5.880 14.626 1.00 70.50 83 HIS A C 1
ATOM 629 O O . HIS A 1 83 ? -3.616 -7.029 14.483 1.00 70.50 83 HIS A O 1
ATOM 635 N N . ASP A 1 84 ? -3.258 -5.216 15.781 1.00 75.19 84 ASP A N 1
ATOM 636 C CA . ASP A 1 84 ? -3.980 -5.731 16.938 1.00 75.19 84 ASP A CA 1
ATOM 637 C C . ASP A 1 84 ? -5.478 -5.453 16.762 1.00 75.19 84 ASP A C 1
ATOM 639 O O . ASP A 1 84 ? -5.986 -4.362 17.015 1.00 75.19 84 ASP A O 1
ATOM 643 N N . THR A 1 85 ? -6.189 -6.439 16.218 1.00 73.62 85 THR A N 1
ATOM 644 C CA . THR A 1 85 ? -7.630 -6.357 15.934 1.00 73.62 85 THR A CA 1
ATOM 645 C C . THR A 1 85 ? -8.499 -6.395 17.189 1.00 73.62 85 THR A C 1
ATOM 647 O O . THR A 1 85 ? -9.712 -6.195 17.090 1.00 73.62 85 THR A O 1
ATOM 650 N N . SER A 1 86 ? -7.914 -6.688 18.357 1.00 78.44 86 SER A N 1
ATOM 651 C CA . SER A 1 86 ? -8.659 -6.735 19.614 1.00 78.44 86 SER A CA 1
ATOM 652 C C . SER A 1 86 ? -8.963 -5.325 20.131 1.00 78.44 86 SER A C 1
ATOM 654 O O . SER A 1 86 ? -10.104 -5.042 20.496 1.00 78.44 86 SER A O 1
ATOM 656 N N . GLN A 1 87 ? -7.984 -4.418 20.065 1.00 79.06 87 GLN A N 1
ATOM 657 C CA . GLN A 1 87 ? -8.086 -3.073 20.641 1.00 79.06 87 GLN A CA 1
ATOM 658 C C . GLN A 1 87 ? -8.551 -2.009 19.643 1.00 79.06 87 GLN A C 1
ATOM 660 O O . GLN A 1 87 ? -9.291 -1.104 20.021 1.00 79.06 87 GLN A O 1
ATOM 665 N N . TYR A 1 88 ? -8.169 -2.137 18.372 1.00 80.38 88 TYR A N 1
ATOM 666 C CA . TYR A 1 88 ? -8.423 -1.116 17.358 1.00 80.38 88 TYR A CA 1
ATOM 667 C C . TYR A 1 88 ? -9.348 -1.629 16.259 1.00 80.38 88 TYR A C 1
ATOM 669 O O . TYR A 1 88 ? -9.339 -2.818 15.915 1.00 80.38 88 TYR A O 1
ATOM 677 N N . ARG A 1 89 ? -10.121 -0.717 15.664 1.00 81.50 89 ARG A N 1
ATOM 678 C CA . ARG A 1 89 ? -10.869 -1.006 14.435 1.00 81.50 89 ARG A CA 1
ATOM 679 C C . ARG A 1 89 ? -10.061 -0.594 13.205 1.00 81.50 89 ARG A C 1
ATOM 681 O O . ARG A 1 89 ? -9.215 0.298 13.247 1.00 81.50 89 ARG A O 1
ATOM 688 N N . LEU A 1 90 ? -10.360 -1.232 12.077 1.00 79.75 90 LEU A N 1
ATOM 689 C CA . LEU A 1 90 ? -9.785 -0.869 10.786 1.00 79.75 90 LEU A CA 1
ATOM 690 C C . LEU A 1 90 ? -10.742 0.085 10.070 1.00 79.75 90 LEU A C 1
ATOM 692 O O . LEU A 1 90 ? -11.777 -0.348 9.560 1.00 79.75 90 LEU A O 1
ATOM 696 N N . SER A 1 91 ? -10.389 1.369 10.002 1.00 82.31 91 SER A N 1
ATOM 697 C CA . SER A 1 91 ? -11.199 2.352 9.281 1.00 82.31 91 SER A CA 1
ATOM 698 C C . SER A 1 91 ? -11.385 1.983 7.807 1.00 82.31 91 SER A C 1
ATOM 700 O O . SER A 1 91 ? -10.509 1.392 7.155 1.00 82.31 91 SER A O 1
ATOM 702 N N . TYR A 1 92 ? -12.513 2.420 7.240 1.00 83.00 92 TYR A N 1
ATOM 703 C CA . TYR A 1 92 ? -12.768 2.316 5.803 1.00 83.00 92 TYR A CA 1
ATOM 704 C C . TYR A 1 92 ? -11.618 2.926 4.985 1.00 83.00 92 TYR A C 1
ATOM 706 O O . TYR A 1 92 ? -11.168 2.346 3.993 1.00 83.00 92 TYR A O 1
ATOM 714 N N . ARG A 1 93 ? -11.077 4.060 5.453 1.00 81.88 93 ARG A N 1
ATOM 715 C CA . ARG A 1 93 ? -9.935 4.747 4.841 1.00 81.88 93 ARG A CA 1
ATOM 716 C C . ARG A 1 93 ? -8.688 3.862 4.806 1.00 81.88 93 ARG A C 1
ATOM 718 O O . ARG A 1 93 ? -8.114 3.694 3.735 1.00 81.88 93 ARG A O 1
ATOM 725 N N . ALA A 1 94 ? -8.324 3.220 5.918 1.00 82.62 94 ALA A N 1
ATOM 726 C CA . ALA A 1 94 ? -7.180 2.304 5.971 1.00 82.62 94 ALA A CA 1
ATOM 727 C C . ALA A 1 94 ? -7.350 1.108 5.016 1.00 82.62 94 ALA A C 1
ATOM 729 O O . ALA A 1 94 ? -6.412 0.709 4.320 1.00 82.62 94 ALA A O 1
ATOM 730 N N . ARG A 1 95 ? -8.567 0.552 4.928 1.00 83.75 95 ARG A N 1
ATOM 731 C CA . ARG A 1 95 ? -8.882 -0.546 4.002 1.00 83.75 95 ARG A CA 1
ATOM 732 C C . ARG A 1 95 ? -8.772 -0.107 2.539 1.00 83.75 95 ARG A C 1
ATOM 734 O O . ARG A 1 95 ? -8.175 -0.822 1.731 1.00 83.75 95 ARG A O 1
ATOM 741 N N . ARG A 1 96 ? -9.326 1.057 2.192 1.00 86.31 96 ARG A N 1
ATOM 742 C CA . ARG A 1 96 ? -9.209 1.652 0.852 1.00 86.31 96 ARG A CA 1
ATOM 743 C C . ARG A 1 96 ? -7.748 1.907 0.491 1.00 86.31 96 ARG A C 1
ATOM 745 O O . ARG A 1 96 ? -7.324 1.591 -0.619 1.00 86.31 96 ARG A O 1
ATOM 752 N N . ASP A 1 97 ? -6.968 2.401 1.445 1.00 85.44 97 ASP A N 1
ATOM 753 C CA . ASP A 1 97 ? -5.561 2.715 1.243 1.00 85.44 97 ASP A CA 1
ATOM 754 C C . ASP A 1 97 ? -4.717 1.472 0.964 1.00 85.44 97 ASP A C 1
ATOM 756 O O . ASP A 1 97 ? -3.913 1.493 0.032 1.00 85.44 97 ASP A O 1
ATOM 760 N N . ARG A 1 98 ? -4.970 0.366 1.674 1.00 83.25 98 ARG A N 1
ATOM 761 C CA . ARG A 1 98 ? -4.359 -0.939 1.377 1.00 83.25 98 ARG A CA 1
ATOM 762 C C . ARG A 1 98 ? -4.723 -1.460 -0.011 1.00 83.25 98 ARG A C 1
ATOM 764 O O . ARG A 1 98 ? -3.844 -1.932 -0.723 1.00 83.25 98 ARG A O 1
ATOM 771 N N . LYS A 1 99 ? -5.992 -1.347 -0.426 1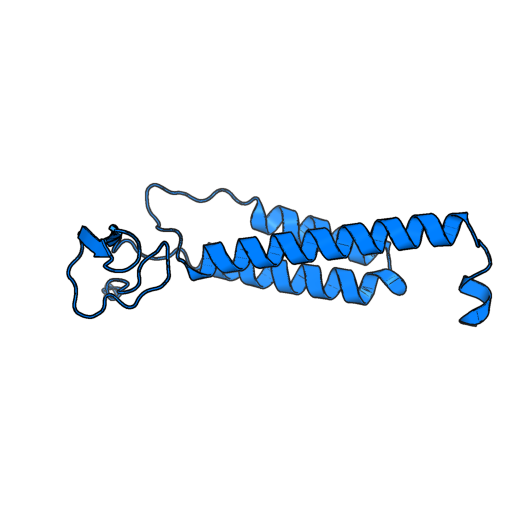.00 87.94 99 LYS A N 1
ATOM 772 C CA . LYS A 1 99 ? -6.402 -1.742 -1.787 1.00 87.94 99 LYS A CA 1
ATOM 773 C C . LYS A 1 99 ? -5.640 -0.945 -2.844 1.00 87.94 99 LYS A C 1
ATOM 775 O O . LYS A 1 99 ? -5.094 -1.531 -3.769 1.00 87.94 99 LYS A O 1
ATOM 780 N N . HIS A 1 100 ? -5.564 0.375 -2.684 1.00 89.12 100 HIS A N 1
ATOM 781 C CA . HIS A 1 100 ? -4.816 1.242 -3.595 1.00 89.12 100 HIS A CA 1
ATOM 782 C C . HIS A 1 100 ? -3.316 0.903 -3.610 1.00 89.12 100 HIS A C 1
ATOM 784 O O . HIS A 1 100 ? -2.722 0.858 -4.682 1.00 89.12 100 HIS A O 1
ATOM 790 N N . ALA A 1 101 ? -2.708 0.624 -2.452 1.00 89.19 101 ALA A N 1
ATOM 791 C CA . ALA A 1 101 ? -1.312 0.198 -2.383 1.00 89.19 101 ALA A CA 1
ATOM 792 C C . ALA A 1 101 ? -1.083 -1.143 -3.105 1.00 89.19 101 ALA A C 1
ATOM 794 O O . ALA A 1 101 ? -0.126 -1.264 -3.860 1.00 89.19 101 ALA A O 1
ATOM 795 N N . ASN A 1 102 ? -1.993 -2.114 -2.969 1.00 89.56 102 ASN A N 1
ATOM 796 C CA . ASN A 1 102 ? -1.918 -3.372 -3.720 1.00 89.56 102 ASN A CA 1
ATOM 797 C C . ASN A 1 102 ? -2.023 -3.154 -5.238 1.00 89.56 102 ASN A C 1
ATOM 799 O O . ASN A 1 102 ? -1.267 -3.766 -5.988 1.00 89.56 102 ASN A O 1
ATOM 803 N N . TYR A 1 103 ? -2.914 -2.267 -5.698 1.00 92.12 103 TYR A N 1
ATOM 804 C CA . TYR A 1 103 ? -2.986 -1.905 -7.119 1.00 92.12 103 TYR A CA 1
ATOM 805 C C . TYR A 1 103 ? -1.684 -1.265 -7.614 1.00 92.12 103 TYR A C 1
ATOM 807 O O . TYR A 1 103 ? -1.184 -1.649 -8.666 1.00 92.12 103 TYR A O 1
ATOM 815 N N . LEU A 1 104 ? -1.102 -0.336 -6.848 1.00 92.62 104 LEU A N 1
ATOM 816 C CA . LEU A 1 104 ? 0.180 0.289 -7.192 1.00 92.62 104 LEU A CA 1
ATOM 817 C C . LEU A 1 104 ? 1.328 -0.726 -7.231 1.00 92.62 104 LEU A C 1
ATOM 819 O O . LEU A 1 104 ? 2.144 -0.678 -8.145 1.00 92.62 104 LEU A O 1
ATOM 823 N N . ALA A 1 105 ? 1.373 -1.664 -6.284 1.00 91.38 105 ALA A N 1
ATOM 824 C CA . ALA A 1 105 ? 2.371 -2.729 -6.270 1.00 91.38 105 ALA A CA 1
ATOM 825 C C . ALA A 1 105 ? 2.247 -3.640 -7.501 1.00 91.38 105 ALA A C 1
ATOM 827 O O . ALA A 1 105 ? 3.257 -3.998 -8.101 1.00 91.38 105 ALA A O 1
ATOM 828 N N . PHE A 1 106 ? 1.018 -3.967 -7.916 1.00 92.94 106 PHE A N 1
ATOM 829 C CA . PHE A 1 106 ? 0.777 -4.737 -9.136 1.00 92.94 106 PHE A CA 1
ATOM 830 C C . PHE A 1 106 ? 1.233 -3.979 -10.389 1.00 92.94 106 PHE A C 1
ATOM 832 O O . PHE A 1 106 ? 1.943 -4.543 -11.216 1.00 92.94 106 PHE A O 1
ATOM 839 N N . ILE A 1 107 ? 0.884 -2.693 -10.505 1.00 93.12 107 ILE A N 1
ATOM 840 C CA . ILE A 1 107 ? 1.330 -1.834 -11.613 1.00 93.12 107 ILE A CA 1
ATOM 841 C C . ILE A 1 107 ? 2.860 -1.782 -11.667 1.00 93.12 107 ILE A C 1
ATOM 843 O O . ILE A 1 107 ? 3.440 -1.997 -12.728 1.00 93.12 107 ILE A O 1
ATOM 847 N N . TRP A 1 108 ? 3.514 -1.548 -10.527 1.00 93.50 108 TRP A N 1
ATOM 848 C CA . TRP A 1 108 ? 4.972 -1.533 -10.436 1.00 93.50 108 TRP A CA 1
ATOM 849 C C . TRP A 1 108 ? 5.587 -2.861 -10.893 1.00 93.50 108 TRP A C 1
ATOM 851 O O . TRP A 1 108 ? 6.513 -2.856 -11.699 1.00 93.50 108 TRP A O 1
ATOM 861 N N . PHE A 1 109 ? 5.043 -3.995 -10.444 1.00 92.81 109 PHE A N 1
ATOM 862 C CA . PHE A 1 109 ? 5.537 -5.317 -10.829 1.00 92.81 109 PHE A CA 1
ATOM 863 C C . PHE A 1 109 ? 5.402 -5.573 -12.336 1.00 92.81 109 PHE A C 1
ATOM 865 O O . PHE A 1 109 ? 6.335 -6.071 -12.961 1.00 92.81 109 PHE A O 1
ATOM 872 N N . VAL A 1 110 ? 4.275 -5.190 -12.943 1.00 94.06 110 VAL A N 1
ATOM 873 C CA . VAL A 1 110 ? 4.073 -5.305 -14.397 1.00 94.06 110 VAL A CA 1
ATOM 874 C C . VAL A 1 110 ? 5.087 -4.451 -15.162 1.00 94.06 110 VAL A C 1
ATOM 876 O O . VAL A 1 110 ? 5.684 -4.939 -16.120 1.00 94.06 110 VAL A O 1
ATOM 879 N N . ILE A 1 111 ? 5.328 -3.209 -14.725 1.00 90.75 111 ILE A N 1
ATOM 880 C CA . ILE A 1 111 ? 6.342 -2.326 -15.327 1.00 90.75 111 ILE A CA 1
ATOM 881 C C . ILE A 1 111 ? 7.739 -2.942 -15.192 1.00 90.75 111 ILE A C 1
ATOM 883 O O . ILE A 1 111 ? 8.491 -2.965 -16.163 1.00 90.75 111 ILE A O 1
ATOM 887 N N . PHE A 1 112 ? 8.075 -3.477 -14.017 1.00 91.38 112 PHE A N 1
ATOM 888 C CA . PHE A 1 112 ? 9.353 -4.137 -13.767 1.00 91.38 112 PHE A CA 1
ATOM 889 C C . PHE A 1 112 ? 9.577 -5.320 -14.719 1.00 91.38 112 PHE A C 1
ATOM 891 O O . PHE A 1 112 ? 10.600 -5.375 -15.398 1.00 91.38 112 PHE A O 1
ATOM 898 N N . VAL A 1 113 ? 8.604 -6.231 -14.829 1.00 92.06 113 VAL A N 1
ATOM 899 C CA . VAL A 1 113 ? 8.689 -7.388 -15.736 1.00 92.06 113 VAL A CA 1
ATOM 900 C C . VAL A 1 113 ? 8.806 -6.937 -17.191 1.00 92.06 113 VAL A C 1
ATOM 902 O O . VAL A 1 113 ? 9.642 -7.462 -17.923 1.00 92.06 113 VAL A O 1
ATOM 905 N N . ALA A 1 114 ? 8.023 -5.939 -17.608 1.00 90.31 114 ALA A N 1
ATOM 906 C CA . ALA A 1 114 ? 8.109 -5.392 -18.958 1.00 90.31 114 ALA A CA 1
ATOM 907 C C . ALA A 1 114 ? 9.504 -4.821 -19.255 1.00 90.31 114 ALA A C 1
ATOM 909 O O . ALA A 1 114 ? 10.052 -5.095 -20.320 1.00 90.31 114 ALA A O 1
ATOM 910 N N . MET A 1 115 ? 10.112 -4.087 -18.314 1.00 86.19 115 MET A N 1
ATOM 911 C CA . MET A 1 115 ? 11.478 -3.577 -18.482 1.00 86.19 115 MET A CA 1
ATOM 912 C C . MET A 1 115 ? 12.508 -4.700 -18.606 1.00 86.19 115 MET A C 1
ATOM 914 O O . MET A 1 115 ? 13.379 -4.613 -19.468 1.00 86.19 115 MET A O 1
ATOM 918 N N . VAL A 1 116 ? 12.404 -5.755 -17.792 1.00 87.88 116 VAL A N 1
ATOM 919 C CA . VAL A 1 116 ? 13.308 -6.914 -17.878 1.00 87.88 116 VAL A CA 1
ATOM 920 C C . VAL A 1 116 ? 13.201 -7.571 -19.256 1.00 87.88 116 VAL A C 1
ATOM 922 O O . VAL A 1 116 ? 14.214 -7.722 -19.936 1.00 87.88 116 VAL A O 1
ATOM 925 N N . VAL A 1 117 ? 11.985 -7.858 -19.727 1.00 90.38 117 VAL A N 1
ATOM 926 C CA . VAL A 1 117 ? 11.759 -8.477 -21.046 1.00 90.38 117 VAL A CA 1
ATOM 927 C C . VAL A 1 117 ? 12.270 -7.592 -22.188 1.00 90.38 117 VAL A C 1
ATOM 929 O O . VAL A 1 117 ? 12.935 -8.084 -23.097 1.00 90.38 117 VAL A O 1
ATOM 932 N N . ILE A 1 118 ? 12.011 -6.280 -22.141 1.00 86.88 118 ILE A N 1
ATOM 933 C CA . ILE A 1 118 ? 12.512 -5.335 -23.152 1.00 86.88 118 ILE A CA 1
ATOM 934 C C . ILE A 1 118 ? 14.045 -5.299 -23.146 1.00 86.88 118 ILE A C 1
ATOM 936 O O . ILE A 1 118 ? 14.655 -5.285 -24.214 1.00 86.88 118 ILE A O 1
ATOM 940 N N . SER A 1 119 ? 14.668 -5.324 -21.964 1.00 83.38 119 SER A N 1
ATOM 941 C CA . SER A 1 119 ? 16.128 -5.318 -21.844 1.00 83.38 119 SER A CA 1
ATOM 942 C C . SER A 1 119 ? 16.780 -6.581 -22.413 1.00 83.38 119 SER A C 1
ATOM 944 O O . SER A 1 119 ? 17.859 -6.488 -22.994 1.00 83.38 119 SER A O 1
ATOM 946 N N . GLU A 1 120 ? 16.110 -7.733 -22.322 1.00 85.44 120 GLU A N 1
ATOM 947 C CA . GLU A 1 120 ? 16.566 -8.981 -22.943 1.00 85.44 120 GLU A CA 1
ATOM 948 C C . GLU A 1 120 ? 16.347 -8.991 -24.462 1.00 85.44 120 GLU A C 1
ATOM 950 O O . GLU A 1 120 ? 17.212 -9.448 -25.208 1.00 85.44 120 GLU A O 1
ATOM 955 N N . MET A 1 121 ? 15.212 -8.468 -24.940 1.00 87.81 121 MET A N 1
ATOM 956 C CA . MET A 1 121 ? 14.899 -8.433 -26.374 1.00 87.81 121 MET A CA 1
ATOM 957 C C . MET A 1 121 ? 15.748 -7.419 -27.149 1.00 87.81 121 MET A C 1
ATOM 959 O O . MET A 1 121 ? 16.076 -7.661 -28.311 1.00 87.81 121 MET A O 1
ATOM 963 N N . TRP A 1 122 ? 16.107 -6.294 -26.531 1.00 79.50 122 TRP A N 1
ATOM 964 C CA . TRP A 1 122 ? 16.862 -5.217 -27.170 1.00 79.50 122 TRP A CA 1
ATOM 965 C C . TRP A 1 122 ? 17.957 -4.673 -26.255 1.00 79.50 122 TRP A C 1
ATOM 967 O O . TRP A 1 122 ? 17.819 -3.566 -25.755 1.00 79.50 122 TRP A O 1
ATOM 977 N N . PRO A 1 123 ? 19.096 -5.366 -26.088 1.00 74.19 123 PRO A N 1
ATOM 978 C CA . PRO A 1 123 ? 20.157 -4.953 -25.160 1.00 74.19 123 PRO A CA 1
ATOM 979 C C . PRO A 1 123 ? 20.721 -3.545 -25.426 1.00 74.19 123 PRO A C 1
ATOM 9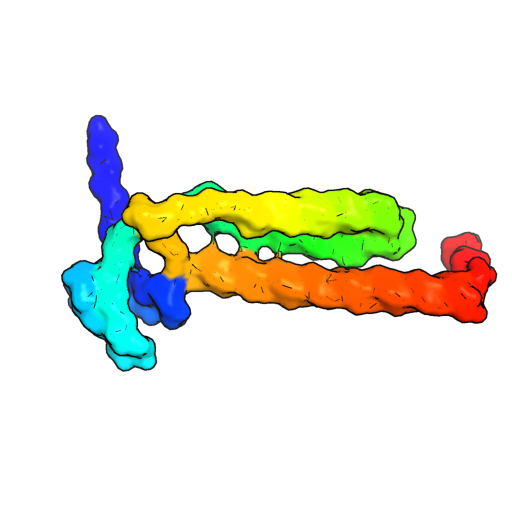81 O O . PRO A 1 123 ? 21.203 -2.889 -24.509 1.00 74.19 123 PRO A O 1
ATOM 984 N N . ASN A 1 124 ? 20.591 -3.036 -26.655 1.00 75.62 124 ASN A N 1
ATOM 985 C CA . ASN A 1 124 ? 21.103 -1.725 -27.059 1.00 75.62 124 ASN A CA 1
ATOM 986 C C . ASN A 1 124 ? 20.072 -0.592 -26.917 1.00 75.62 124 ASN A C 1
ATOM 988 O O . ASN A 1 124 ? 20.319 0.512 -27.391 1.00 75.62 124 ASN A O 1
ATOM 992 N N . TRP A 1 125 ? 18.903 -0.826 -26.314 1.00 65.94 125 TRP A N 1
ATOM 993 C CA . TRP A 1 125 ? 17.870 0.211 -26.182 1.00 65.94 125 TRP A CA 1
ATOM 994 C C . TRP A 1 125 ? 18.365 1.452 -25.419 1.00 65.94 125 TRP A C 1
ATOM 996 O O . TRP A 1 125 ? 17.912 2.564 -25.679 1.00 65.94 125 TRP A O 1
ATOM 1006 N N . GLN A 1 126 ? 19.337 1.264 -24.523 1.00 62.03 126 GLN A N 1
ATOM 1007 C CA . GLN A 1 126 ? 19.932 2.319 -23.703 1.00 62.03 126 GLN A CA 1
ATOM 1008 C C . GLN A 1 126 ? 20.786 3.304 -24.520 1.00 62.03 126 GLN A C 1
ATOM 1010 O O . GLN A 1 126 ? 20.916 4.451 -24.116 1.00 62.03 126 GLN A O 1
ATOM 1015 N N . PHE A 1 127 ? 21.282 2.906 -25.700 1.00 59.91 127 PHE A N 1
ATOM 1016 C CA . PHE A 1 127 ? 22.092 3.763 -26.582 1.00 59.91 127 PHE A CA 1
ATOM 1017 C C . PHE A 1 127 ? 21.321 4.946 -27.191 1.00 59.91 127 PHE A C 1
ATOM 1019 O O . PHE A 1 127 ? 21.940 5.832 -27.760 1.00 59.91 127 PHE A O 1
ATOM 1026 N N . TRP A 1 128 ? 19.986 4.951 -27.126 1.00 57.03 128 TRP A N 1
ATOM 1027 C CA . TRP A 1 128 ? 19.153 6.055 -27.627 1.00 57.03 128 TRP A CA 1
ATOM 1028 C C . TRP A 1 128 ? 18.893 7.152 -26.582 1.00 57.03 128 TRP A C 1
ATOM 1030 O O . TRP A 1 128 ? 18.234 8.142 -26.899 1.00 57.03 128 TRP A O 1
ATOM 1040 N N . LEU A 1 129 ? 19.334 6.948 -25.335 1.00 57.59 129 LEU A N 1
ATOM 1041 C CA . LEU A 1 129 ? 19.196 7.910 -24.234 1.00 57.59 129 LEU A CA 1
ATOM 1042 C C . LEU A 1 129 ? 20.494 8.687 -23.944 1.00 57.59 129 LEU A C 1
ATOM 1044 O O . LEU A 1 129 ? 20.432 9.644 -23.171 1.00 57.59 129 LEU A O 1
ATOM 1048 N N . ASP A 1 130 ? 21.610 8.288 -24.565 1.00 52.22 130 ASP A N 1
ATOM 1049 C CA . ASP A 1 130 ? 22.873 9.041 -24.652 1.00 52.22 130 ASP A CA 1
ATOM 1050 C C . ASP A 1 130 ? 22.884 9.929 -25.911 1.00 52.22 130 ASP A C 1
ATOM 1052 O O . ASP A 1 130 ? 23.401 11.068 -25.829 1.00 52.22 130 ASP A O 1
#

pLDDT: mean 82.94, std 10.98, range [36.53, 94.25]

Secondary structure (DSSP, 8-state):
---------B-TTT--B-TTS-TTPBPTTT-PBP--SPB-HHHHHHHHHHHHHHHHHHHHTTT-HHHHHHHHHHHHHHHHSPP-TTT-B--HHHHHHHHHHHHHHHHHHHHHHHHHHHHHH-TTGGGG--

Foldseek 3Di:
DPPPPPFDQADQAPRDGNVVHDAQDADPPPRDGHDRAAADVLLLVLLVQLLVLLVVLQVCCVPPVVSSVVSNVSSVVSNPPDDPVVRHGRHNSSVVSVVSSVVSSVVSVVVNVVVVVCCVVCVCPCVVVD